Protein AF-A0A939TZP8-F1 (afdb_monomer_lite)

Structure (mmCIF, N/CA/C/O backbone):
data_AF-A0A939TZP8-F1
#
_entry.id   AF-A0A939TZP8-F1
#
loop_
_atom_site.group_PDB
_atom_site.id
_atom_site.type_symbol
_atom_site.label_atom_id
_atom_site.label_alt_id
_atom_site.label_comp_id
_atom_site.label_asym_id
_atom_site.label_entity_id
_atom_site.label_seq_id
_atom_site.pdbx_PDB_ins_code
_atom_site.Cartn_x
_atom_site.Cartn_y
_atom_site.Cartn_z
_atom_site.occupancy
_atom_site.B_iso_or_equiv
_atom_site.auth_seq_id
_atom_site.auth_comp_id
_atom_site.auth_asym_id
_atom_site.auth_atom_id
_atom_site.pdbx_PDB_model_num
ATOM 1 N N . MET A 1 1 ? 3.079 11.537 27.954 1.00 56.56 1 MET A N 1
ATOM 2 C CA . MET A 1 1 ? 4.420 12.136 27.813 1.00 56.56 1 MET A CA 1
ATOM 3 C C . MET A 1 1 ? 4.222 13.632 27.630 1.00 56.56 1 MET A C 1
ATOM 5 O O . MET A 1 1 ? 3.319 13.997 26.883 1.00 56.56 1 MET A O 1
ATOM 9 N N . ALA A 1 2 ? 4.930 14.470 28.386 1.00 71.62 2 ALA A N 1
ATOM 10 C CA . ALA A 1 2 ? 4.867 15.920 28.219 1.00 71.62 2 ALA A CA 1
ATOM 11 C C . ALA A 1 2 ? 5.998 16.388 27.300 1.00 71.62 2 ALA A C 1
ATOM 13 O O . ALA A 1 2 ? 7.092 15.832 27.340 1.00 71.62 2 ALA A O 1
ATOM 14 N N . ILE A 1 3 ? 5.716 17.401 26.492 1.00 77.62 3 ILE A N 1
ATOM 15 C CA . ILE A 1 3 ? 6.649 18.063 25.586 1.00 77.62 3 ILE A CA 1
ATOM 16 C C . ILE A 1 3 ? 6.710 19.520 26.031 1.00 77.62 3 ILE A C 1
ATOM 18 O O . ILE A 1 3 ? 5.673 20.152 26.221 1.00 77.62 3 ILE A O 1
ATOM 22 N N . LYS A 1 4 ? 7.914 20.048 26.237 1.00 79.38 4 LYS A N 1
ATOM 23 C CA . LYS A 1 4 ? 8.126 21.465 26.534 1.00 79.38 4 LYS A CA 1
ATOM 24 C C . LYS A 1 4 ? 8.646 22.148 25.276 1.00 79.38 4 LYS A C 1
ATOM 26 O O . LYS A 1 4 ? 9.629 21.687 24.706 1.00 79.38 4 LYS A O 1
ATOM 31 N N . ASP A 1 5 ? 8.006 23.234 24.871 1.00 80.19 5 ASP A N 1
ATOM 32 C CA . ASP A 1 5 ? 8.434 24.076 23.757 1.00 80.19 5 ASP A CA 1
ATOM 33 C C . ASP A 1 5 ? 8.478 25.562 24.171 1.00 80.19 5 ASP A C 1
ATOM 35 O O . ASP A 1 5 ? 8.374 25.897 25.356 1.00 80.19 5 ASP A O 1
ATOM 39 N N . LYS A 1 6 ? 8.680 26.462 23.198 1.00 73.56 6 LYS A N 1
ATOM 40 C CA . LYS A 1 6 ? 8.758 27.918 23.423 1.00 73.56 6 LYS A CA 1
ATOM 41 C C . LYS A 1 6 ? 7.448 28.525 23.947 1.00 73.56 6 LYS A C 1
ATOM 43 O O . LYS A 1 6 ? 7.489 29.595 24.545 1.00 73.56 6 LYS A O 1
ATOM 48 N N . ASN A 1 7 ? 6.318 27.855 23.731 1.00 67.69 7 ASN A N 1
ATOM 49 C CA . ASN A 1 7 ? 4.982 28.316 24.101 1.00 67.69 7 ASN A CA 1
ATOM 50 C C . ASN A 1 7 ? 4.488 27.696 25.419 1.00 67.69 7 ASN A C 1
ATOM 52 O O . ASN A 1 7 ? 3.458 28.120 25.944 1.00 67.69 7 ASN A O 1
ATOM 56 N N . GLY A 1 8 ? 5.218 26.727 25.978 1.00 78.19 8 GLY A N 1
ATOM 57 C CA . GLY A 1 8 ? 4.983 26.200 27.317 1.00 78.19 8 GLY A CA 1
ATOM 58 C C . GLY A 1 8 ? 5.151 24.688 27.409 1.00 78.19 8 GLY A C 1
ATOM 59 O O . GLY A 1 8 ? 5.911 24.060 26.675 1.00 78.19 8 GLY A O 1
ATOM 60 N N . ILE A 1 9 ? 4.460 24.089 28.377 1.00 80.81 9 ILE A N 1
ATOM 61 C CA . ILE A 1 9 ? 4.410 22.633 28.549 1.00 80.81 9 ILE A CA 1
ATOM 62 C C . ILE A 1 9 ? 3.104 22.132 27.941 1.00 80.81 9 ILE A C 1
ATOM 64 O O . ILE A 1 9 ? 2.028 22.619 28.287 1.00 80.81 9 ILE A O 1
ATOM 68 N N . HIS A 1 10 ? 3.216 21.126 27.084 1.00 77.69 10 HIS A N 1
ATOM 69 C CA . HIS A 1 10 ? 2.123 20.432 26.426 1.00 77.69 10 HIS A CA 1
ATOM 70 C C . HIS A 1 10 ? 2.100 18.967 26.859 1.00 77.69 10 HIS A C 1
ATOM 72 O O . HIS A 1 10 ? 3.137 18.320 26.980 1.00 77.69 10 HIS A O 1
ATOM 78 N N . GLY A 1 11 ? 0.914 18.409 27.074 1.00 79.38 11 GLY A N 1
ATOM 79 C CA . GLY A 1 11 ? 0.752 16.999 27.422 1.00 79.38 11 GLY A CA 1
ATOM 80 C C . GLY A 1 11 ? 0.658 16.758 28.928 1.00 79.38 11 GLY A C 1
ATOM 81 O O . GLY A 1 11 ? 0.136 17.583 29.674 1.00 79.38 11 GLY A O 1
ATOM 82 N N . ARG A 1 12 ? 1.078 15.574 29.378 1.00 81.81 12 ARG A N 1
ATOM 83 C CA . ARG A 1 12 ? 0.741 15.059 30.717 1.00 81.81 12 ARG A CA 1
ATOM 84 C C . ARG A 1 12 ? 1.940 15.049 31.662 1.00 81.81 12 ARG A C 1
ATOM 86 O O . ARG A 1 12 ? 2.932 14.391 31.351 1.00 81.81 12 ARG A O 1
ATOM 93 N N . ILE A 1 13 ? 1.781 15.661 32.839 1.00 82.31 13 ILE A N 1
ATOM 94 C CA . ILE A 1 13 ? 2.688 15.527 33.992 1.00 82.31 13 ILE A CA 1
ATOM 95 C C . ILE A 1 13 ? 1.856 15.093 35.203 1.00 82.31 13 ILE A C 1
ATOM 97 O O . ILE A 1 13 ? 0.977 15.827 35.654 1.00 82.31 13 ILE A O 1
ATOM 101 N N . GLY A 1 14 ? 2.120 13.888 35.715 1.00 83.12 14 GLY A N 1
ATOM 102 C CA . GLY A 1 14 ? 1.362 13.302 36.823 1.00 83.12 14 GLY A CA 1
ATOM 103 C C . GLY A 1 14 ? -0.136 13.193 36.513 1.00 83.12 14 GLY A C 1
ATOM 104 O O . GLY A 1 14 ? -0.536 12.594 35.506 1.00 83.12 14 GLY A O 1
ATOM 105 N N . GLU A 1 15 ? -0.947 13.797 37.379 1.00 82.69 15 GLU A N 1
ATOM 106 C CA . GLU A 1 15 ? -2.408 13.890 37.261 1.00 82.69 15 GLU A CA 1
ATOM 107 C C . GLU A 1 15 ? -2.878 15.144 36.518 1.00 82.69 15 GLU A C 1
ATOM 109 O O . GLU A 1 15 ? -4.061 15.458 36.540 1.00 82.69 15 GLU A O 1
ATOM 114 N N . PHE A 1 16 ? -1.985 15.891 35.870 1.00 84.88 16 PHE A N 1
ATOM 115 C CA . PHE A 1 16 ? -2.341 17.140 35.205 1.00 84.88 16 PHE A CA 1
ATOM 116 C C . PHE A 1 16 ? -2.077 17.081 33.704 1.00 84.88 16 PHE A C 1
ATOM 118 O O . PHE A 1 16 ? -1.066 16.549 33.233 1.00 84.88 16 PHE A O 1
ATOM 125 N N . VAL A 1 17 ? -3.004 17.669 32.954 1.00 84.62 17 VAL A N 1
ATOM 126 C CA . VAL A 1 17 ? -2.893 17.913 31.519 1.00 84.62 17 VAL A CA 1
ATOM 127 C C . VAL A 1 17 ? -2.613 19.395 31.315 1.00 84.62 17 VAL A C 1
ATOM 129 O O . VAL A 1 17 ? -3.351 20.255 31.802 1.00 84.62 17 VAL A O 1
ATOM 132 N N . TYR A 1 18 ? -1.533 19.676 30.598 1.00 86.81 18 TYR A N 1
ATOM 133 C CA . TYR A 1 18 ? -1.107 21.014 30.230 1.00 86.81 18 TYR A CA 1
ATOM 134 C C . TYR A 1 18 ? -1.402 21.230 28.746 1.00 86.81 18 TYR A C 1
ATOM 136 O O . TYR A 1 18 ? -1.007 20.425 27.897 1.00 86.81 18 TYR A O 1
ATOM 144 N N . GLN A 1 19 ? -2.124 22.302 28.435 1.00 84.12 19 GLN A N 1
ATOM 145 C CA . GLN A 1 19 ? -2.490 22.664 27.070 1.00 84.12 19 GLN A CA 1
ATOM 146 C C . GLN A 1 19 ? -2.411 24.178 26.904 1.00 84.12 19 GLN A C 1
ATOM 148 O O . GLN A 1 19 ? -2.944 24.922 27.727 1.00 84.12 19 GLN A O 1
ATOM 153 N N . VAL A 1 20 ? -1.796 24.634 25.815 1.00 82.19 20 VAL A N 1
ATOM 154 C CA . VAL A 1 20 ? -1.828 26.044 25.416 1.00 82.19 20 VAL A CA 1
ATOM 155 C C . VAL A 1 20 ? -3.031 26.265 24.502 1.00 82.19 20 VAL A C 1
ATOM 157 O O . VAL A 1 20 ? -3.169 25.596 23.478 1.00 82.19 20 VAL A O 1
ATOM 160 N N . GLN A 1 21 ? -3.917 27.186 24.876 1.00 76.25 21 GLN A N 1
ATOM 161 C CA . GLN A 1 21 ? -5.036 27.641 24.047 1.00 76.25 21 GLN A CA 1
ATOM 162 C C . GLN A 1 21 ? -4.980 29.165 23.950 1.00 76.25 21 GLN A C 1
ATOM 164 O O . GLN A 1 21 ? -4.867 29.842 24.967 1.00 76.25 21 GLN A O 1
ATOM 169 N N . LYS A 1 22 ? -5.042 29.712 22.727 1.00 79.69 22 LYS A N 1
ATOM 170 C CA . LYS A 1 22 ? -4.976 31.166 22.466 1.00 79.69 22 LYS A CA 1
ATOM 171 C C . LYS A 1 22 ? -3.772 31.862 23.137 1.00 79.69 22 LYS A C 1
ATOM 173 O O . LYS A 1 22 ? -3.903 32.955 23.672 1.00 79.69 22 LYS A O 1
ATOM 178 N N . GLY A 1 23 ? -2.610 31.202 23.152 1.00 78.56 23 GLY A N 1
ATOM 179 C CA . GLY A 1 23 ? -1.382 31.727 23.767 1.00 78.56 23 GLY A CA 1
ATOM 180 C C . GLY A 1 23 ? -1.338 31.668 25.300 1.00 78.56 23 GLY A C 1
ATOM 181 O O . GLY A 1 23 ? -0.321 32.024 25.882 1.00 78.56 23 GLY A O 1
ATOM 182 N N . GLN A 1 24 ? -2.393 31.189 25.965 1.00 80.12 24 GLN A N 1
ATOM 183 C CA . GLN A 1 24 ? -2.413 31.001 27.414 1.00 80.12 24 GLN A CA 1
ATOM 184 C C . GLN A 1 24 ? -2.238 29.528 27.772 1.00 80.12 24 GLN A C 1
ATOM 186 O O . GLN A 1 24 ? -2.924 28.648 27.242 1.00 80.12 24 GLN A O 1
ATOM 191 N N . GLN A 1 25 ? -1.322 29.252 28.699 1.00 84.50 25 GLN A N 1
ATOM 192 C CA . GLN A 1 25 ? -1.131 27.913 29.231 1.00 84.50 25 GLN A CA 1
ATOM 193 C C . GLN A 1 25 ? -2.217 27.605 30.263 1.00 84.50 25 GLN A C 1
ATOM 195 O O . GLN A 1 25 ? -2.341 28.272 31.287 1.00 84.50 25 GLN A O 1
ATOM 200 N N . THR A 1 26 ? -2.984 26.551 30.009 1.00 85.19 26 THR A N 1
ATOM 201 C CA . THR A 1 26 ? -3.980 26.027 30.941 1.00 85.19 26 THR A CA 1
ATOM 202 C C . THR A 1 26 ? -3.480 24.723 31.548 1.00 85.19 26 THR A C 1
ATOM 204 O O . THR A 1 26 ? -2.986 23.836 30.848 1.00 85.19 26 THR A O 1
ATOM 207 N N . LYS A 1 27 ? -3.602 24.611 32.872 1.00 88.38 27 LYS A N 1
ATOM 208 C CA . LYS A 1 27 ? -3.352 23.386 33.635 1.00 88.38 27 LYS A CA 1
ATOM 209 C C . LYS A 1 27 ? -4.698 22.862 34.111 1.00 88.38 27 LYS A C 1
ATOM 211 O O . LYS A 1 27 ? -5.410 23.563 34.826 1.00 88.38 27 LYS A O 1
ATOM 216 N N . ARG A 1 28 ? -5.052 21.639 33.729 1.00 82.56 28 ARG A N 1
ATOM 217 C CA . ARG A 1 28 ? -6.286 20.984 34.179 1.00 82.56 28 ARG A CA 1
ATOM 218 C C . ARG A 1 28 ? -5.945 19.681 34.876 1.00 82.56 28 ARG A C 1
ATOM 220 O O . ARG A 1 28 ? -5.067 18.951 34.420 1.00 82.56 28 ARG A O 1
ATOM 227 N N . ALA A 1 29 ? -6.629 19.400 35.983 1.00 81.38 29 ALA A N 1
ATOM 228 C CA . ALA A 1 29 ? -6.608 18.062 36.556 1.00 81.38 29 ALA A CA 1
ATOM 229 C C . ALA A 1 29 ? -7.120 17.081 35.497 1.00 81.38 29 ALA A C 1
ATOM 231 O O . ALA A 1 29 ? -8.060 17.382 34.757 1.00 81.38 29 ALA A O 1
ATOM 232 N N . MET A 1 30 ? -6.467 15.932 35.399 1.00 70.31 30 MET A N 1
ATOM 233 C CA . MET A 1 30 ? -6.878 14.857 34.523 1.00 70.31 30 MET A CA 1
ATOM 234 C C . MET A 1 30 ? -8.302 14.474 34.928 1.00 70.31 30 MET A C 1
ATOM 236 O O . MET A 1 30 ? -8.534 14.156 36.098 1.00 70.31 30 MET A O 1
ATOM 240 N N . PRO A 1 31 ? -9.270 14.534 34.002 1.00 67.69 31 PRO A N 1
ATOM 241 C CA . PRO A 1 31 ? -10.619 14.098 34.307 1.00 67.69 31 PRO A CA 1
ATOM 242 C C . PRO A 1 31 ? -10.553 12.660 34.829 1.00 67.69 31 PRO A C 1
ATOM 244 O O . PRO A 1 31 ? -10.059 11.777 34.128 1.00 67.69 31 PRO A O 1
ATOM 247 N N . LYS A 1 32 ? -11.034 12.418 36.059 1.00 63.09 32 LYS A N 1
ATOM 248 C CA . LYS A 1 32 ? -11.094 11.062 36.649 1.00 63.09 32 LYS A CA 1
ATOM 249 C C . LYS A 1 32 ? -11.905 10.103 35.773 1.00 63.09 32 LYS A C 1
ATOM 251 O O . LYS A 1 32 ? -11.701 8.895 35.814 1.00 63.09 32 LYS A O 1
ATOM 256 N N . ARG A 1 33 ? -12.831 10.662 34.992 1.00 57.19 33 ARG A N 1
ATOM 257 C CA . ARG A 1 33 ? -13.616 10.004 33.955 1.00 57.19 33 ARG A CA 1
ATOM 258 C C . ARG A 1 33 ? -13.725 10.980 32.791 1.00 57.19 33 ARG A C 1
ATOM 260 O O . ARG A 1 33 ? -14.124 12.127 32.989 1.00 57.19 33 ARG A O 1
ATOM 267 N N . TYR A 1 34 ? -13.366 10.545 31.590 1.00 59.31 34 TYR A N 1
ATOM 268 C CA . TYR A 1 34 ? -13.930 11.179 30.407 1.00 59.31 34 TYR A CA 1
ATOM 269 C C . TYR A 1 34 ? -15.388 10.728 30.375 1.00 59.31 34 TYR A C 1
ATOM 271 O O . TYR A 1 34 ? -15.640 9.529 30.273 1.00 59.31 34 TYR A O 1
ATOM 279 N N . ASN A 1 35 ? -16.332 11.660 30.529 1.00 56.00 35 ASN A N 1
ATOM 280 C CA . ASN A 1 35 ? -17.729 11.394 30.191 1.00 56.00 35 ASN A CA 1
ATOM 281 C C . ASN A 1 35 ? -17.788 11.252 28.678 1.00 56.00 35 ASN A C 1
ATOM 283 O O . ASN A 1 35 ? -18.033 12.203 27.938 1.00 56.00 35 ASN A O 1
ATOM 287 N N . ASP A 1 36 ? -17.440 10.058 28.236 1.00 58.03 36 ASP A N 1
ATOM 288 C CA . ASP A 1 36 ? -17.616 9.644 26.876 1.00 58.03 36 ASP A CA 1
ATOM 289 C C . ASP A 1 36 ? -19.115 9.526 26.645 1.00 58.03 36 ASP A C 1
ATOM 291 O O . ASP A 1 36 ? -19.785 8.721 27.291 1.00 58.03 36 ASP A O 1
ATOM 295 N N . LYS A 1 37 ? -19.660 10.393 25.790 1.00 69.12 37 LYS A N 1
ATOM 296 C CA . LYS A 1 37 ? -21.099 10.417 25.521 1.00 69.12 37 LYS A CA 1
ATOM 297 C C . LYS A 1 37 ? -21.571 9.123 24.860 1.00 69.12 37 LYS A C 1
ATOM 299 O O . LYS A 1 37 ? -22.778 8.919 24.804 1.00 69.12 37 LYS A O 1
ATOM 304 N N . MET A 1 38 ? -20.637 8.279 24.394 1.00 76.50 38 MET A N 1
ATOM 305 C CA . MET A 1 38 ? -20.917 7.039 23.671 1.00 76.50 38 MET A CA 1
ATOM 306 C C . MET A 1 38 ? -21.890 7.305 22.521 1.00 76.50 38 MET A C 1
ATOM 308 O O . MET A 1 38 ? -22.748 6.478 22.237 1.00 76.50 38 MET A O 1
ATOM 312 N N . SER A 1 39 ? -21.788 8.484 21.889 1.00 84.19 39 SER A N 1
ATOM 313 C CA . SER A 1 39 ? -22.641 8.787 20.747 1.00 84.19 39 SER A CA 1
ATOM 314 C C . SER A 1 39 ? -22.311 7.833 19.607 1.00 84.19 39 SER A C 1
ATOM 316 O O . SER A 1 39 ? -21.172 7.371 19.485 1.00 84.19 39 SER A O 1
ATOM 318 N N . ASP A 1 40 ? -23.283 7.577 18.740 1.00 86.00 40 ASP A N 1
ATOM 319 C CA . ASP A 1 40 ? -23.098 6.687 17.591 1.00 86.00 40 ASP A CA 1
ATOM 320 C C . ASP A 1 40 ? -21.913 7.121 16.716 1.00 86.00 40 ASP A C 1
ATOM 322 O O . ASP A 1 40 ? -21.139 6.296 16.235 1.00 86.00 40 ASP A O 1
ATOM 326 N N . GLU A 1 41 ? -21.690 8.431 16.592 1.00 85.38 41 GLU A N 1
ATOM 327 C CA . GLU A 1 41 ? -20.528 9.005 15.909 1.00 85.38 41 GLU A CA 1
ATOM 328 C C . GLU A 1 41 ? -19.201 8.615 16.581 1.00 85.38 41 GLU A C 1
ATOM 330 O O . 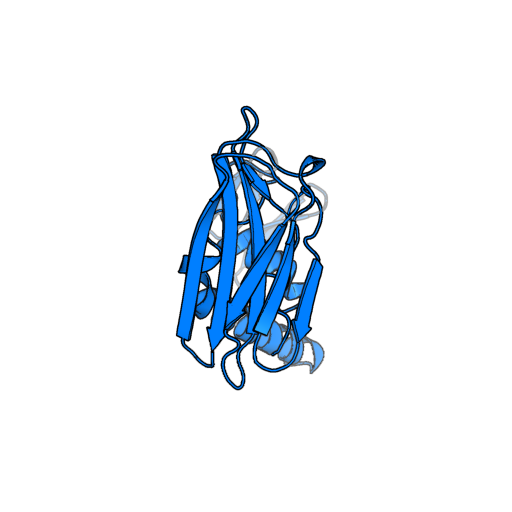GLU A 1 41 ? -18.238 8.249 15.904 1.00 85.38 41 GLU A O 1
ATOM 335 N N . GLN A 1 42 ? -19.131 8.669 17.915 1.00 81.06 42 GLN A N 1
ATOM 336 C CA . GLN A 1 42 ? -17.936 8.290 18.671 1.00 81.06 42 GLN A CA 1
ATOM 337 C C . GLN A 1 42 ? -17.682 6.780 18.613 1.00 81.06 42 GLN A C 1
ATOM 339 O O . GLN A 1 42 ? -16.529 6.358 18.495 1.00 81.06 42 GLN A O 1
ATOM 344 N N . LEU A 1 43 ? -18.742 5.972 18.682 1.00 86.69 43 LEU A N 1
ATOM 345 C CA . LEU A 1 43 ? -18.665 4.518 18.538 1.00 86.69 43 LEU A CA 1
ATOM 346 C C . LEU A 1 43 ? -18.188 4.135 17.133 1.00 86.69 43 LEU A C 1
ATOM 348 O O . LEU A 1 43 ? -17.209 3.403 16.998 1.00 86.69 43 LEU A O 1
ATOM 352 N N . SER A 1 44 ? -18.768 4.742 16.098 1.00 87.12 44 SER A N 1
ATOM 353 C CA . SER A 1 44 ? -18.364 4.550 14.703 1.00 87.12 44 SER A CA 1
ATOM 354 C C . SER A 1 44 ? -16.891 4.904 14.465 1.00 87.12 44 SER A C 1
ATOM 356 O O . SER A 1 44 ? -16.141 4.126 13.873 1.00 87.12 44 SER A O 1
ATOM 358 N N . GLN A 1 45 ? -16.417 6.035 15.000 1.00 85.88 45 GLN A N 1
ATOM 359 C CA . GLN A 1 45 ? -15.002 6.419 14.908 1.00 85.88 45 GLN A CA 1
ATOM 360 C C . GLN A 1 45 ? -14.072 5.426 15.617 1.00 85.88 45 GLN A C 1
ATOM 362 O O . GLN A 1 45 ? -12.970 5.151 15.135 1.00 85.88 45 GLN A O 1
ATOM 367 N N . ARG A 1 46 ? -14.498 4.861 16.753 1.00 86.56 46 ARG A N 1
ATOM 368 C CA . ARG A 1 46 ? -13.730 3.829 17.461 1.00 86.56 46 ARG A CA 1
ATOM 369 C C . ARG A 1 46 ? -13.636 2.546 16.669 1.00 86.56 46 ARG A C 1
ATOM 371 O O . ARG A 1 46 ? -12.545 1.992 16.573 1.00 86.56 46 ARG A O 1
ATOM 378 N N . ASP A 1 47 ? -14.746 2.086 16.116 1.00 89.75 47 ASP A N 1
ATOM 379 C CA . ASP A 1 47 ? -14.760 0.845 15.353 1.00 89.75 47 ASP A CA 1
ATOM 380 C C . ASP A 1 47 ? -13.973 1.002 14.053 1.00 89.75 47 ASP A C 1
ATOM 382 O O . ASP A 1 47 ? -13.171 0.131 13.718 1.00 89.75 47 ASP A O 1
ATOM 386 N N . LYS A 1 48 ? -14.042 2.178 13.413 1.00 91.44 48 LYS A N 1
ATOM 387 C CA . LYS A 1 48 ? -13.142 2.536 12.312 1.00 91.44 48 LYS A CA 1
ATOM 388 C C . LYS A 1 48 ? -11.675 2.475 12.740 1.00 91.44 48 LYS A C 1
ATOM 390 O O . LYS A 1 48 ? -10.872 1.832 12.074 1.00 91.44 48 LYS A O 1
ATOM 395 N N . MET A 1 49 ? -11.310 3.102 13.859 1.00 92.19 49 MET A N 1
ATOM 396 C CA . MET A 1 49 ? -9.933 3.081 14.365 1.00 92.19 49 MET A CA 1
ATOM 397 C C . MET A 1 49 ? -9.446 1.653 14.649 1.00 92.19 49 MET A C 1
ATOM 399 O O . MET A 1 49 ? -8.323 1.317 14.277 1.00 92.19 49 MET A O 1
ATOM 403 N N . LYS A 1 50 ? -10.278 0.809 15.274 1.00 93.38 50 LYS A N 1
ATOM 404 C CA . LYS A 1 50 ? -9.962 -0.607 15.521 1.00 93.38 50 LYS A CA 1
ATOM 405 C C . LYS A 1 50 ? -9.723 -1.353 14.211 1.00 93.38 50 LYS A C 1
ATOM 407 O O . LYS A 1 50 ? -8.674 -1.973 14.070 1.00 93.38 50 LYS A O 1
ATOM 412 N N . ALA A 1 51 ? -10.624 -1.213 13.239 1.00 94.12 51 ALA A N 1
ATOM 413 C CA . ALA A 1 51 ? -10.499 -1.861 11.936 1.00 94.12 51 ALA A CA 1
ATOM 414 C C . ALA A 1 51 ? -9.206 -1.451 11.210 1.00 94.12 51 ALA A C 1
ATOM 416 O O . ALA A 1 51 ? -8.503 -2.293 10.653 1.00 94.12 51 ALA A O 1
ATOM 417 N N . VAL A 1 52 ? -8.838 -0.166 11.260 1.00 95.69 52 VAL A N 1
ATOM 418 C CA . VAL A 1 52 ? -7.578 0.320 10.673 1.00 95.69 52 VAL A CA 1
ATOM 419 C C . VAL A 1 52 ? -6.359 -0.260 11.399 1.00 95.69 52 VAL A C 1
ATOM 421 O O . VAL A 1 52 ? -5.392 -0.656 10.750 1.00 95.69 52 VAL A O 1
ATOM 424 N N . GLN A 1 53 ? -6.388 -0.336 12.734 1.00 94.56 53 GLN A N 1
ATOM 425 C CA . GLN A 1 53 ? -5.298 -0.935 13.513 1.00 94.56 53 GLN A CA 1
ATOM 426 C C . GLN A 1 53 ? -5.127 -2.424 13.208 1.00 94.56 53 GLN A C 1
ATOM 428 O O . GLN A 1 53 ? -3.996 -2.894 13.088 1.00 94.56 53 GLN A O 1
ATOM 433 N N . GLU A 1 54 ? -6.226 -3.164 13.084 1.00 94.88 54 GLU A N 1
ATOM 434 C CA . GLU A 1 54 ? -6.211 -4.578 12.711 1.00 94.88 54 GLU A CA 1
ATOM 435 C C . GLU A 1 54 ? -5.652 -4.767 11.305 1.00 94.88 54 GLU A C 1
ATOM 437 O O . GLU A 1 54 ? -4.732 -5.563 11.121 1.00 94.88 54 GLU A O 1
ATOM 442 N N . LEU A 1 55 ? -6.110 -3.968 10.338 1.00 95.62 55 LEU A N 1
ATOM 443 C CA . LEU A 1 55 ? -5.573 -3.993 8.982 1.00 95.62 55 LEU A CA 1
ATOM 444 C C . LEU A 1 55 ? -4.066 -3.696 8.966 1.00 95.62 55 LEU A C 1
ATOM 446 O O . LEU A 1 55 ? -3.306 -4.407 8.311 1.00 95.62 55 LEU A O 1
ATOM 450 N N . TYR A 1 56 ? -3.609 -2.695 9.726 1.00 95.88 56 TYR A N 1
ATOM 451 C CA . TYR A 1 56 ? -2.183 -2.389 9.827 1.00 95.88 56 TYR A CA 1
ATOM 452 C C . TYR A 1 56 ? -1.388 -3.550 10.422 1.00 95.88 56 TYR A C 1
ATOM 454 O O . TYR A 1 56 ? -0.302 -3.845 9.937 1.00 95.88 56 TYR A O 1
ATOM 462 N N . ARG A 1 57 ? -1.901 -4.238 11.453 1.00 94.62 57 ARG A N 1
ATOM 463 C CA . ARG A 1 57 ? -1.212 -5.406 12.030 1.00 94.62 57 ARG A CA 1
ATOM 464 C C . ARG A 1 57 ? -0.981 -6.494 10.987 1.00 94.62 57 ARG A C 1
ATOM 466 O O . ARG A 1 57 ? 0.118 -7.041 10.962 1.00 94.62 57 ARG A O 1
ATOM 473 N N . LYS A 1 58 ? -1.975 -6.749 10.129 1.00 94.94 58 LYS A N 1
ATOM 474 C CA . LYS A 1 58 ? -1.866 -7.712 9.024 1.00 94.94 58 LYS A CA 1
ATOM 475 C C . LYS A 1 58 ? -0.858 -7.232 7.986 1.00 94.94 58 LYS A C 1
ATOM 477 O O . LYS A 1 58 ? 0.074 -7.949 7.662 1.00 94.94 58 LYS A O 1
ATOM 482 N N . LEU A 1 59 ? -0.989 -5.992 7.517 1.00 96.38 59 LEU A N 1
ATOM 483 C CA . LEU A 1 59 ? -0.218 -5.467 6.385 1.00 96.38 59 LEU A CA 1
ATOM 484 C C . LEU A 1 59 ? 1.171 -4.919 6.732 1.00 96.38 59 LEU A C 1
ATOM 486 O O . LEU A 1 59 ? 1.954 -4.653 5.822 1.00 96.38 59 LEU A O 1
ATOM 490 N N . LYS A 1 60 ? 1.501 -4.753 8.018 1.00 94.81 60 LYS A N 1
ATOM 491 C CA . LYS A 1 60 ? 2.756 -4.159 8.507 1.00 94.81 60 LYS A CA 1
ATOM 492 C C . LYS A 1 60 ? 4.015 -4.597 7.741 1.00 94.81 60 LYS A C 1
ATOM 494 O O . LYS A 1 60 ? 4.808 -3.709 7.424 1.00 94.81 60 LYS A O 1
ATOM 499 N N . PRO A 1 61 ? 4.258 -5.895 7.463 1.00 94.56 61 PRO A N 1
ATOM 500 C CA . PRO A 1 61 ? 5.464 -6.287 6.736 1.00 94.56 61 PRO A CA 1
ATOM 501 C C . PRO A 1 61 ? 5.447 -5.827 5.268 1.00 94.56 61 PRO A C 1
ATOM 503 O O . PRO A 1 61 ? 6.485 -5.402 4.770 1.00 94.56 61 PRO A O 1
ATOM 506 N N . ALA A 1 62 ? 4.282 -5.823 4.615 1.00 96.00 62 ALA A N 1
ATOM 507 C CA . ALA A 1 62 ? 4.130 -5.467 3.205 1.00 96.00 62 ALA A CA 1
ATOM 508 C C . ALA A 1 62 ? 4.155 -3.949 2.951 1.00 96.00 62 ALA A C 1
ATOM 510 O O . ALA A 1 62 ? 4.659 -3.500 1.924 1.00 96.00 62 ALA A O 1
ATOM 511 N N . VAL A 1 63 ? 3.652 -3.139 3.890 1.00 95.94 63 VAL A N 1
ATOM 512 C CA . VAL A 1 63 ? 3.547 -1.670 3.724 1.00 95.94 63 VAL A CA 1
ATOM 513 C C . VAL A 1 63 ? 4.758 -0.902 4.257 1.00 95.94 63 VAL A C 1
ATOM 515 O O . VAL A 1 63 ? 4.791 0.330 4.224 1.00 95.94 63 VAL A O 1
ATOM 518 N N . LYS A 1 64 ? 5.769 -1.613 4.767 1.00 93.81 64 LYS A N 1
ATOM 519 C CA . LYS A 1 64 ? 7.001 -0.997 5.257 1.00 93.81 64 LYS A CA 1
ATOM 520 C C . LYS A 1 64 ? 7.728 -0.291 4.112 1.00 93.81 64 LYS A C 1
ATOM 522 O O . LYS A 1 64 ? 8.091 -0.919 3.114 1.00 93.81 64 LYS A O 1
ATOM 527 N N . GLY A 1 65 ? 7.991 1.001 4.291 1.00 92.31 65 GLY A N 1
ATOM 528 C CA . GLY A 1 65 ? 8.618 1.861 3.296 1.00 92.31 65 GLY A CA 1
ATOM 529 C C . GLY A 1 65 ? 7.723 2.191 2.100 1.00 92.31 65 GLY A C 1
ATOM 530 O O . GLY A 1 65 ? 8.255 2.609 1.075 1.00 92.31 65 GLY A O 1
ATOM 531 N N . CYS A 1 66 ? 6.405 1.995 2.212 1.00 96.00 66 CYS A N 1
ATOM 532 C CA . CYS A 1 66 ? 5.422 2.332 1.178 1.00 96.00 66 CYS A CA 1
ATOM 533 C C . CYS A 1 66 ? 4.770 3.712 1.391 1.00 96.00 66 CYS A C 1
ATOM 535 O O . CYS A 1 66 ? 3.751 4.022 0.774 1.00 96.00 66 CYS A O 1
ATOM 537 N N . PHE A 1 67 ? 5.334 4.552 2.259 1.00 94.62 67 PHE A N 1
ATOM 538 C CA . PHE A 1 67 ? 4.833 5.899 2.503 1.00 94.62 67 PHE A CA 1
ATOM 539 C C . PHE A 1 67 ? 5.938 6.925 2.311 1.00 94.62 67 PHE A C 1
ATOM 541 O O . PHE A 1 67 ? 7.022 6.804 2.879 1.00 94.62 67 PHE A O 1
ATOM 548 N N . GLU A 1 68 ? 5.640 7.968 1.544 1.00 92.69 68 GLU A N 1
ATOM 549 C CA . GLU A 1 68 ? 6.486 9.152 1.514 1.00 92.69 68 GLU A CA 1
ATOM 550 C C . GLU A 1 68 ? 6.322 9.919 2.829 1.00 92.69 68 GLU A C 1
ATOM 552 O O . GLU A 1 68 ? 5.214 10.264 3.257 1.00 92.69 68 GLU A O 1
ATOM 557 N N . HIS A 1 69 ? 7.436 10.175 3.509 1.00 82.94 69 HIS A N 1
ATOM 558 C CA . HIS A 1 69 ? 7.415 10.919 4.759 1.00 82.94 69 HIS A CA 1
ATOM 559 C C . HIS A 1 69 ? 7.432 12.416 4.475 1.00 82.94 69 HIS A C 1
ATOM 561 O O . HIS A 1 69 ? 8.425 12.977 4.021 1.00 82.94 69 HIS A O 1
ATOM 567 N N . SER A 1 70 ? 6.323 13.075 4.804 1.00 65.31 70 SER A N 1
ATOM 568 C CA . SER A 1 70 ? 6.207 14.537 4.738 1.00 65.31 70 SER A CA 1
ATOM 569 C C . SER A 1 70 ? 7.007 15.257 5.833 1.00 65.31 70 SER A C 1
ATOM 571 O O . SER A 1 70 ? 7.243 16.461 5.741 1.00 65.31 70 SER A O 1
ATOM 573 N N . ARG A 1 71 ? 7.388 14.538 6.899 1.00 74.38 71 ARG A N 1
ATOM 574 C CA . ARG A 1 71 ? 8.081 15.069 8.079 1.00 74.38 71 ARG A CA 1
ATOM 575 C C . ARG A 1 71 ? 9.166 14.108 8.538 1.00 74.38 71 ARG A C 1
ATOM 577 O O . ARG A 1 71 ? 8.965 12.894 8.546 1.00 74.38 71 ARG A O 1
ATOM 584 N N . GLU A 1 72 ? 10.282 14.668 8.983 1.00 74.56 72 GLU A N 1
ATOM 585 C CA . GLU A 1 72 ? 11.373 13.903 9.578 1.00 74.56 72 GLU A CA 1
ATOM 586 C C . GLU A 1 72 ? 10.883 13.131 10.817 1.00 74.56 72 GLU A C 1
ATOM 588 O O . GLU A 1 72 ? 10.169 13.671 11.664 1.00 74.56 72 GLU A O 1
ATOM 593 N N . GLY A 1 73 ? 11.214 11.839 10.894 1.00 78.38 73 GLY A N 1
ATOM 594 C CA . GLY A 1 73 ? 10.816 10.957 11.997 1.00 78.38 73 GLY A CA 1
ATOM 595 C C . GLY A 1 73 ? 9.370 10.438 11.960 1.00 78.38 73 GLY A C 1
ATOM 596 O O . GLY A 1 73 ? 8.979 9.697 12.864 1.00 78.38 73 GLY A O 1
ATOM 597 N N . GLN A 1 74 ? 8.569 10.779 10.941 1.00 83.88 74 GLN A N 1
ATOM 598 C CA . GLN A 1 74 ? 7.245 10.175 10.756 1.00 83.88 74 GLN A CA 1
ATOM 599 C C . GLN A 1 74 ? 7.383 8.675 10.467 1.00 83.88 74 GLN A C 1
ATOM 601 O O . GLN A 1 74 ? 8.170 8.273 9.617 1.00 83.88 74 GLN A O 1
ATOM 606 N N . ARG A 1 75 ? 6.609 7.835 11.163 1.00 89.06 75 ARG A N 1
ATOM 607 C CA . ARG A 1 75 ? 6.638 6.378 10.965 1.00 89.06 75 ARG A CA 1
ATOM 608 C C . ARG A 1 75 ? 5.586 5.960 9.945 1.00 89.06 75 ARG A C 1
ATOM 610 O O . ARG A 1 75 ? 4.504 6.544 9.910 1.00 89.06 75 ARG A O 1
ATOM 617 N N . ASP A 1 76 ? 5.842 4.867 9.228 1.00 90.31 76 ASP A N 1
ATOM 618 C CA . ASP A 1 76 ? 4.870 4.243 8.312 1.00 90.31 76 ASP A CA 1
ATOM 619 C C . ASP A 1 76 ? 3.514 3.988 8.978 1.00 90.31 76 ASP A C 1
ATOM 621 O O . ASP A 1 76 ? 2.476 4.236 8.379 1.00 90.31 76 ASP A O 1
ATOM 625 N N . CYS A 1 77 ? 3.518 3.566 10.248 1.00 92.62 77 CYS A N 1
ATOM 626 C CA . CYS A 1 77 ? 2.302 3.388 11.041 1.00 92.62 77 CYS A CA 1
ATOM 627 C C . CYS A 1 77 ? 1.455 4.663 11.075 1.00 92.62 77 CYS A C 1
ATOM 629 O O . CYS A 1 77 ? 0.250 4.608 10.867 1.00 92.62 77 CYS A O 1
ATOM 631 N N . ASP A 1 78 ? 2.069 5.816 11.339 1.00 91.19 78 ASP A N 1
ATOM 632 C CA . ASP A 1 78 ? 1.333 7.067 11.505 1.00 91.19 78 ASP A CA 1
ATOM 633 C C . ASP A 1 78 ? 0.733 7.514 10.155 1.00 91.19 78 ASP A C 1
ATOM 635 O O . ASP A 1 78 ? -0.419 7.953 10.101 1.00 91.19 78 ASP A O 1
ATOM 639 N N . SER A 1 79 ? 1.473 7.320 9.055 1.00 92.75 79 SER A N 1
ATOM 640 C CA . SER A 1 79 ? 0.986 7.551 7.686 1.00 92.75 79 SER A CA 1
ATOM 641 C C . SER A 1 79 ? -0.147 6.596 7.299 1.00 92.75 79 SER A C 1
ATOM 643 O O . SER A 1 79 ? -1.195 7.046 6.834 1.00 92.75 79 SER A O 1
ATOM 645 N N . PHE A 1 80 ? 0.024 5.295 7.549 1.00 95.19 80 PHE A N 1
ATOM 646 C CA . PHE A 1 80 ? -0.969 4.260 7.268 1.00 95.19 80 PHE A CA 1
ATOM 647 C C . PHE A 1 80 ? -2.284 4.547 7.994 1.00 95.19 80 PHE A C 1
ATOM 649 O O . PHE A 1 80 ? -3.349 4.554 7.374 1.00 95.19 80 PHE A O 1
ATOM 656 N N . MET A 1 81 ? -2.206 4.814 9.302 1.00 94.50 81 MET A N 1
ATOM 657 C CA . MET A 1 81 ? -3.372 5.106 10.134 1.00 94.50 81 MET A CA 1
ATOM 658 C C . MET A 1 81 ? -4.113 6.342 9.613 1.00 94.50 81 MET A C 1
ATOM 660 O O . MET A 1 81 ? -5.323 6.288 9.413 1.00 94.50 81 MET A O 1
ATOM 664 N N . SER A 1 82 ? -3.394 7.437 9.347 1.00 92.56 82 SER A N 1
ATOM 665 C CA . SER A 1 82 ? -3.989 8.692 8.873 1.00 92.56 82 SER A CA 1
ATOM 666 C C . SER A 1 82 ? -4.718 8.516 7.536 1.00 92.56 82 SER A C 1
ATOM 668 O O . SER A 1 82 ? -5.878 8.909 7.402 1.00 92.56 82 SER A O 1
ATOM 670 N N . LEU A 1 83 ? -4.087 7.844 6.566 1.00 93.44 83 LEU A N 1
ATOM 671 C CA . LEU A 1 83 ? -4.688 7.608 5.251 1.00 93.44 83 LEU A CA 1
ATOM 672 C C . LEU A 1 83 ? -5.911 6.690 5.327 1.00 93.44 83 LEU A C 1
ATOM 674 O O . LEU A 1 83 ? -6.926 6.981 4.700 1.00 93.44 83 LEU A O 1
ATOM 678 N N . ASN A 1 84 ? -5.865 5.627 6.130 1.00 95.62 84 ASN A N 1
ATOM 679 C CA . ASN A 1 84 ? -6.978 4.682 6.243 1.00 95.62 84 ASN A CA 1
ATOM 680 C C . ASN A 1 84 ? -8.155 5.210 7.077 1.00 95.62 84 ASN A C 1
ATOM 682 O O . ASN A 1 84 ? -9.300 4.817 6.846 1.00 95.62 84 ASN A O 1
ATOM 686 N N . LEU A 1 85 ? -7.914 6.162 7.983 1.00 92.50 85 LEU A N 1
ATOM 687 C CA . LEU A 1 85 ? -8.987 6.913 8.639 1.00 92.50 85 LEU A CA 1
ATOM 688 C C . LEU A 1 85 ? -9.740 7.830 7.670 1.00 92.50 85 LEU A C 1
ATOM 690 O O . LEU A 1 85 ? -10.904 8.135 7.924 1.00 92.50 85 LEU A O 1
ATOM 694 N N . LEU A 1 86 ? -9.129 8.242 6.558 1.00 91.06 86 LEU A N 1
ATOM 695 C CA . LEU A 1 86 ? -9.814 8.970 5.488 1.00 91.06 86 LEU A CA 1
ATOM 696 C C . LEU A 1 86 ? -10.444 7.997 4.490 1.00 91.06 86 LEU A C 1
ATOM 698 O O . LEU A 1 86 ? -11.647 8.052 4.235 1.00 91.06 86 LEU A O 1
ATOM 702 N N . LYS A 1 87 ? -9.638 7.069 3.969 1.00 91.62 87 LYS A N 1
ATOM 703 C CA . LYS A 1 87 ? -10.003 6.128 2.912 1.00 91.62 87 LYS A CA 1
ATOM 704 C C . LYS A 1 87 ? -9.423 4.746 3.215 1.00 91.62 87 LYS A C 1
ATOM 706 O O . LYS A 1 87 ? -8.236 4.499 3.010 1.00 91.62 87 LYS A O 1
ATOM 711 N N . MET A 1 88 ? -10.284 3.850 3.695 1.00 91.94 88 MET A N 1
ATOM 712 C CA . MET A 1 88 ? -9.916 2.487 4.095 1.00 91.94 88 MET A CA 1
ATOM 713 C C . MET A 1 88 ? -9.255 1.706 2.945 1.00 91.94 88 MET A C 1
ATOM 715 O O . MET A 1 88 ? -9.503 1.993 1.766 1.00 91.94 88 MET A O 1
ATOM 719 N N . ASN A 1 89 ? -8.452 0.702 3.295 1.00 94.69 89 ASN A N 1
ATOM 720 C CA . ASN A 1 89 ? -7.681 -0.161 2.3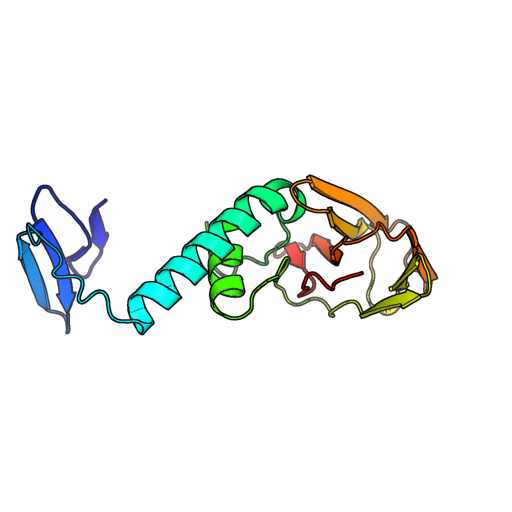96 1.00 94.69 89 ASN A CA 1
ATOM 721 C C . ASN A 1 89 ? -6.549 0.545 1.632 1.00 94.69 89 ASN A C 1
ATOM 723 O O . ASN A 1 89 ? -6.126 0.060 0.589 1.00 94.69 89 ASN A O 1
ATOM 727 N N . THR A 1 90 ? -6.054 1.684 2.113 1.00 96.25 90 THR A N 1
ATOM 728 C CA . THR A 1 90 ? -4.884 2.359 1.529 1.00 96.25 90 THR A CA 1
ATOM 729 C C . THR A 1 90 ? -3.600 1.682 2.007 1.00 96.25 90 THR A C 1
ATOM 731 O O . THR A 1 90 ? -3.369 1.583 3.211 1.00 96.25 90 THR A O 1
ATOM 734 N N . VAL A 1 91 ? -2.759 1.216 1.081 1.00 96.44 91 VAL A N 1
ATOM 735 C CA . VAL A 1 91 ? -1.531 0.456 1.402 1.00 96.44 91 VAL A CA 1
ATOM 736 C C . VAL A 1 91 ? -0.253 1.243 1.174 1.00 96.44 91 VAL A C 1
ATOM 738 O O . VAL A 1 91 ? 0.778 0.924 1.759 1.00 96.44 91 VAL A O 1
ATOM 741 N N . SER A 1 92 ? -0.326 2.289 0.359 1.00 96.75 92 SER A N 1
ATOM 742 C CA . SER A 1 92 ? 0.799 3.164 0.070 1.00 96.75 92 SER A CA 1
ATOM 743 C C . SER A 1 92 ? 0.313 4.570 -0.263 1.00 96.75 92 SER A C 1
ATOM 745 O O . SER A 1 92 ? -0.823 4.763 -0.706 1.00 96.75 92 SER A O 1
ATOM 747 N N . GLY A 1 93 ? 1.171 5.561 -0.040 1.00 95.81 93 GLY A N 1
ATOM 748 C CA . GLY A 1 93 ? 0.854 6.963 -0.295 1.00 95.81 93 GLY A CA 1
ATOM 749 C C . GLY A 1 93 ? 2.096 7.741 -0.696 1.00 95.81 93 GLY A C 1
ATOM 750 O O . GLY A 1 93 ? 3.074 7.773 0.053 1.00 95.81 93 GLY A O 1
ATOM 751 N N . GLY A 1 94 ? 2.039 8.369 -1.865 1.00 94.88 94 GLY A N 1
ATOM 752 C CA . GLY A 1 94 ? 3.148 9.132 -2.418 1.00 94.88 94 GLY A CA 1
ATOM 753 C C . GLY A 1 94 ? 2.838 9.772 -3.768 1.00 94.88 94 GLY A C 1
ATOM 754 O O . GLY A 1 94 ? 1.677 9.875 -4.177 1.00 94.88 94 GLY A O 1
ATOM 755 N N . SER A 1 95 ? 3.899 10.234 -4.418 1.00 94.81 95 SER A N 1
ATOM 756 C CA . SER A 1 95 ? 3.894 11.130 -5.570 1.00 94.81 95 SER A CA 1
ATOM 757 C C . SER A 1 95 ? 4.133 10.449 -6.919 1.00 94.81 95 SER A C 1
ATOM 759 O O . SER A 1 95 ? 3.974 11.103 -7.950 1.00 94.81 95 SER A O 1
ATOM 761 N N . LEU A 1 96 ? 4.509 9.164 -6.948 1.00 95.56 96 LEU A N 1
ATOM 762 C CA . LEU A 1 96 ? 4.626 8.430 -8.213 1.00 95.56 96 LEU A CA 1
ATOM 763 C C . LEU A 1 96 ? 3.235 8.153 -8.808 1.00 95.56 96 LEU A C 1
ATOM 765 O O . LEU A 1 96 ? 2.257 8.073 -8.051 1.00 95.56 96 LEU A O 1
ATOM 769 N N . PRO A 1 97 ? 3.139 7.972 -10.140 1.00 94.12 97 PRO A N 1
ATOM 770 C CA . PRO A 1 97 ? 1.890 7.603 -10.794 1.00 94.12 97 PRO A CA 1
ATOM 771 C C . PRO A 1 97 ? 1.226 6.389 -10.138 1.00 94.12 97 PRO A C 1
ATOM 773 O O . PRO A 1 97 ? 1.885 5.419 -9.758 1.00 94.12 97 PRO A O 1
ATOM 776 N N . THR A 1 98 ? -0.097 6.441 -9.989 1.00 94.06 98 THR A N 1
ATOM 777 C CA . THR A 1 98 ? -0.873 5.279 -9.552 1.00 94.06 98 THR A CA 1
ATOM 778 C C . THR A 1 98 ? -0.856 4.230 -10.660 1.00 94.06 98 THR A C 1
ATOM 780 O O . THR A 1 98 ? -1.232 4.506 -11.795 1.00 94.06 98 THR A O 1
ATOM 783 N N . LEU A 1 99 ? -0.433 3.021 -10.308 1.00 94.12 99 LEU A N 1
ATOM 784 C CA . LEU A 1 99 ? -0.483 1.853 -11.180 1.00 94.12 99 LEU A CA 1
ATOM 785 C C . LEU A 1 99 ? -1.923 1.369 -11.314 1.00 94.12 99 LEU A C 1
ATOM 787 O O . LEU A 1 99 ? -2.612 1.191 -10.306 1.00 94.12 99 LEU A O 1
ATOM 791 N N . ASN A 1 100 ? -2.333 1.115 -12.550 1.00 86.50 100 ASN A N 1
ATOM 792 C CA . ASN A 1 100 ? -3.596 0.466 -12.854 1.00 86.50 100 ASN A CA 1
ATOM 793 C C . ASN A 1 100 ? -3.360 -1.036 -12.988 1.00 86.50 100 ASN A C 1
ATOM 795 O O . ASN A 1 100 ? -2.412 -1.470 -13.640 1.00 86.50 100 ASN A O 1
ATOM 799 N N . TYR A 1 101 ? -4.246 -1.823 -12.395 1.00 88.56 101 TYR A N 1
ATOM 800 C CA . TYR A 1 101 ? -4.291 -3.257 -12.620 1.00 88.56 101 TYR A CA 1
ATOM 801 C C . TYR A 1 101 ? -5.738 -3.710 -12.752 1.00 88.56 101 TYR A C 1
ATOM 803 O O . TYR A 1 101 ? -6.666 -3.045 -12.282 1.00 88.56 101 TYR A O 1
ATOM 811 N N . ARG A 1 102 ? -5.916 -4.838 -13.426 1.00 90.19 102 ARG A N 1
ATOM 812 C CA . ARG A 1 102 ? -7.209 -5.473 -13.670 1.00 90.19 102 ARG A CA 1
ATOM 813 C C . ARG A 1 102 ? -7.157 -6.926 -13.235 1.00 90.19 102 ARG A C 1
ATOM 815 O O . ARG A 1 102 ? -6.082 -7.517 -13.159 1.00 90.19 102 ARG A O 1
ATOM 822 N N . ILE A 1 103 ? -8.326 -7.475 -12.950 1.00 89.12 103 ILE A N 1
ATOM 823 C CA . ILE A 1 103 ? -8.495 -8.881 -12.600 1.00 89.12 103 ILE A CA 1
ATOM 824 C C . ILE A 1 103 ? -9.272 -9.510 -13.747 1.00 89.12 103 ILE A C 1
ATOM 826 O O . ILE A 1 103 ? -10.341 -9.019 -14.111 1.00 89.12 103 ILE A O 1
ATOM 830 N N . VAL A 1 104 ? -8.664 -10.505 -14.381 1.00 89.00 104 VAL A N 1
ATOM 831 C CA . VAL A 1 104 ? -9.180 -11.192 -15.563 1.00 89.00 104 VAL A CA 1
ATOM 832 C C . VAL A 1 104 ? -9.127 -12.678 -15.258 1.00 89.00 104 VAL A C 1
ATOM 834 O O . VAL A 1 104 ? -8.041 -13.238 -15.103 1.00 89.00 104 VAL A O 1
ATOM 837 N N . ASP A 1 105 ? -10.301 -13.294 -15.138 1.00 86.94 105 ASP A N 1
ATOM 838 C CA . ASP A 1 105 ? -10.456 -14.672 -14.670 1.00 86.94 105 ASP A CA 1
ATOM 839 C C . ASP A 1 105 ? -9.705 -14.881 -13.336 1.00 86.94 105 ASP A C 1
ATOM 841 O O . ASP A 1 105 ? -9.922 -14.138 -12.380 1.00 86.94 105 ASP A O 1
ATOM 845 N N . ASP A 1 106 ? -8.771 -15.831 -13.285 1.00 90.12 106 ASP A N 1
ATOM 846 C CA . ASP A 1 106 ? -7.951 -16.142 -12.109 1.00 90.12 106 ASP A CA 1
ATOM 847 C C . ASP A 1 106 ? -6.590 -15.418 -12.121 1.00 90.12 106 ASP A C 1
ATOM 849 O O . ASP A 1 106 ? -5.590 -15.914 -11.591 1.00 90.12 106 ASP A O 1
ATOM 853 N N . ARG A 1 107 ? -6.498 -14.257 -12.781 1.00 93.44 107 ARG A N 1
ATOM 854 C CA . ARG A 1 107 ? -5.240 -13.517 -12.952 1.00 93.44 107 ARG A CA 1
ATOM 855 C C . ARG A 1 107 ? -5.385 -12.045 -12.624 1.00 93.44 107 ARG A C 1
ATOM 857 O O . ARG A 1 107 ? -6.394 -11.412 -12.909 1.00 93.44 107 ARG A O 1
ATOM 864 N N . ILE A 1 108 ? -4.319 -11.486 -12.073 1.00 94.31 108 ILE A N 1
ATOM 865 C CA . ILE A 1 108 ? -4.178 -10.066 -11.778 1.00 94.31 108 ILE A CA 1
ATOM 866 C C . ILE A 1 108 ? -3.093 -9.532 -12.702 1.00 94.31 108 ILE A C 1
ATOM 868 O O . ILE A 1 108 ? -1.955 -10.002 -12.672 1.00 94.31 108 ILE A O 1
ATOM 872 N N . GLU A 1 109 ? -3.451 -8.552 -13.518 1.00 94.88 109 GLU A N 1
ATOM 873 C CA . GLU A 1 109 ? -2.585 -7.977 -14.540 1.00 94.88 109 GLU A CA 1
ATOM 874 C C . GLU A 1 109 ? -2.302 -6.514 -14.219 1.00 94.88 109 GLU A C 1
ATOM 876 O O . GLU A 1 109 ? -3.233 -5.714 -14.118 1.00 94.88 109 GLU A O 1
ATOM 881 N N . CYS A 1 110 ? -1.026 -6.156 -14.081 1.00 95.06 110 CYS A N 1
ATOM 882 C CA . CYS A 1 110 ? -0.569 -4.777 -13.937 1.00 95.06 110 CYS A CA 1
ATOM 883 C C . CYS A 1 110 ? 0.207 -4.368 -15.184 1.00 95.06 110 CYS A C 1
ATOM 885 O O . CYS A 1 110 ? 1.257 -4.942 -15.480 1.00 95.06 110 CYS A O 1
ATOM 887 N N . ASP A 1 111 ? -0.286 -3.349 -15.879 1.00 93.62 111 ASP A N 1
ATOM 888 C CA . ASP A 1 111 ? 0.387 -2.807 -17.053 1.00 93.62 111 ASP A CA 1
ATOM 889 C C . ASP A 1 111 ? 1.499 -1.845 -16.600 1.00 93.62 111 ASP A C 1
ATOM 891 O O . ASP A 1 111 ? 1.267 -0.889 -15.855 1.00 93.62 111 ASP A O 1
ATOM 895 N N . MET A 1 112 ? 2.731 -2.118 -17.025 1.00 93.75 112 MET A N 1
ATOM 896 C CA . MET A 1 112 ? 3.891 -1.253 -16.836 1.00 93.75 112 MET A CA 1
ATOM 897 C C . MET A 1 112 ? 4.127 -0.424 -18.098 1.00 93.75 112 MET A C 1
ATOM 899 O O . MET A 1 112 ? 4.140 -0.958 -19.204 1.00 93.75 112 MET A O 1
ATOM 903 N N . ILE A 1 113 ? 4.357 0.876 -17.920 1.00 93.56 113 ILE A N 1
ATOM 904 C CA . ILE A 1 113 ? 4.658 1.838 -18.986 1.00 93.56 113 ILE A CA 1
ATOM 905 C C . ILE A 1 113 ? 6.118 2.258 -18.834 1.00 93.56 113 ILE A C 1
ATOM 907 O O . ILE A 1 113 ? 6.445 2.895 -17.835 1.00 93.56 113 ILE A O 1
ATOM 911 N N . ALA A 1 114 ? 6.998 1.887 -19.769 1.00 93.69 114 ALA A N 1
ATOM 912 C CA . ALA A 1 114 ? 8.457 2.014 -19.637 1.00 93.69 114 ALA A CA 1
ATOM 913 C C . ALA A 1 114 ? 8.928 3.383 -19.109 1.00 93.69 114 ALA A C 1
ATOM 915 O O . ALA A 1 114 ? 9.826 3.448 -18.269 1.00 93.69 114 ALA A O 1
ATOM 916 N N . GLU A 1 115 ? 8.303 4.466 -19.570 1.00 94.88 115 GLU A N 1
ATOM 917 C CA . GLU A 1 115 ? 8.638 5.854 -19.246 1.00 94.88 115 GLU A CA 1
ATOM 918 C C . GLU A 1 115 ? 8.445 6.203 -17.762 1.00 94.88 115 GLU A C 1
ATOM 920 O O . GLU A 1 115 ? 9.142 7.074 -17.231 1.00 94.88 115 GLU A O 1
ATOM 925 N N . ASP A 1 116 ? 7.536 5.509 -17.075 1.00 94.44 116 ASP A N 1
ATOM 926 C CA . ASP A 1 116 ? 7.277 5.719 -15.653 1.00 94.44 116 ASP A CA 1
ATOM 927 C C . ASP A 1 116 ? 8.345 5.067 -14.772 1.00 94.44 116 ASP A C 1
ATOM 929 O O . ASP A 1 116 ? 8.496 5.453 -13.607 1.00 94.44 116 ASP A O 1
ATOM 933 N N . TRP A 1 117 ? 9.133 4.134 -15.313 1.00 95.69 117 TRP A N 1
ATOM 934 C CA . TRP A 1 117 ? 10.073 3.299 -14.568 1.00 95.69 117 TRP A CA 1
ATOM 935 C C . TRP A 1 117 ? 11.532 3.701 -14.780 1.00 95.69 117 TRP A C 1
ATOM 937 O O . TRP A 1 117 ? 11.948 4.246 -15.800 1.00 95.69 117 TRP A O 1
ATOM 947 N N . LYS A 1 118 ? 12.355 3.416 -13.772 1.00 96.50 118 LYS A N 1
ATOM 948 C CA . LYS A 1 118 ? 13.810 3.569 -13.813 1.00 96.50 118 LYS A CA 1
ATOM 949 C C . LYS A 1 118 ? 14.473 2.283 -13.357 1.00 96.50 118 LYS A C 1
ATOM 951 O O . LYS A 1 118 ? 13.918 1.521 -12.571 1.00 96.50 118 LYS A O 1
ATOM 956 N N . LYS A 1 119 ? 15.706 2.075 -13.816 1.00 96.44 119 LYS A N 1
ATOM 957 C CA . LYS A 1 119 ? 16.543 0.984 -13.325 1.00 96.44 119 LYS A CA 1
ATOM 958 C C . LYS A 1 119 ? 16.669 1.062 -11.796 1.00 96.44 119 LYS A C 1
ATOM 960 O O . LYS A 1 119 ? 16.979 2.131 -11.266 1.00 96.44 119 LYS A O 1
ATOM 965 N N . LYS A 1 120 ? 16.503 -0.080 -11.125 1.00 96.75 120 LYS A N 1
ATOM 966 C CA . LYS A 1 120 ? 16.427 -0.279 -9.665 1.00 96.75 120 LYS A CA 1
ATOM 967 C C . LYS A 1 120 ? 15.151 0.213 -8.982 1.00 96.75 120 LYS A C 1
ATOM 969 O O . LYS A 1 120 ? 15.085 0.143 -7.755 1.00 96.75 120 LYS A O 1
ATOM 974 N N . ASP A 1 121 ? 14.153 0.692 -9.722 1.00 97.50 121 ASP A N 1
ATOM 975 C CA . ASP A 1 121 ? 12.819 0.818 -9.138 1.00 97.50 121 ASP A CA 1
ATOM 976 C C . ASP A 1 121 ? 12.318 -0.565 -8.698 1.00 97.50 121 ASP A C 1
ATOM 978 O O . ASP A 1 121 ? 12.771 -1.596 -9.203 1.00 97.50 121 ASP A O 1
ATOM 982 N N . ILE A 1 122 ? 11.387 -0.587 -7.749 1.00 97.69 122 ILE A N 1
ATOM 983 C CA . ILE A 1 122 ? 10.785 -1.816 -7.238 1.00 97.69 122 ILE A CA 1
ATOM 984 C C . ILE A 1 122 ? 9.292 -1.783 -7.541 1.00 97.69 122 ILE A C 1
ATOM 986 O O . ILE A 1 122 ? 8.601 -0.821 -7.194 1.00 97.69 122 ILE A O 1
ATOM 990 N N . LEU A 1 123 ? 8.797 -2.851 -8.157 1.00 97.50 123 LEU A N 1
ATOM 991 C CA . LEU A 1 123 ? 7.380 -3.174 -8.211 1.00 97.50 123 LEU A CA 1
ATOM 992 C C . LEU A 1 123 ? 7.085 -4.168 -7.086 1.00 97.50 123 LEU A C 1
ATOM 994 O O . LEU A 1 123 ? 7.504 -5.322 -7.145 1.00 97.50 123 LEU A O 1
ATOM 998 N N . ARG A 1 124 ? 6.373 -3.715 -6.056 1.00 98.00 124 ARG A N 1
ATOM 999 C CA . ARG A 1 124 ? 5.908 -4.564 -4.960 1.00 98.00 124 ARG A CA 1
ATOM 1000 C C . ARG A 1 124 ? 4.493 -5.042 -5.238 1.00 98.00 124 ARG A C 1
ATOM 1002 O O . ARG A 1 124 ? 3.579 -4.226 -5.326 1.00 98.00 124 ARG A O 1
ATOM 1009 N N . PHE A 1 125 ? 4.296 -6.348 -5.305 1.00 97.50 125 PHE A N 1
ATOM 1010 C CA . PHE A 1 125 ? 2.975 -6.963 -5.278 1.00 97.50 125 PHE A CA 1
ATOM 1011 C C . PHE A 1 125 ? 2.589 -7.286 -3.833 1.00 97.5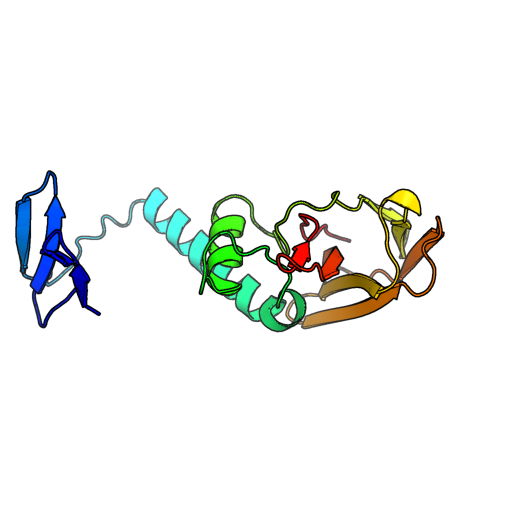0 125 PHE A C 1
ATOM 1013 O 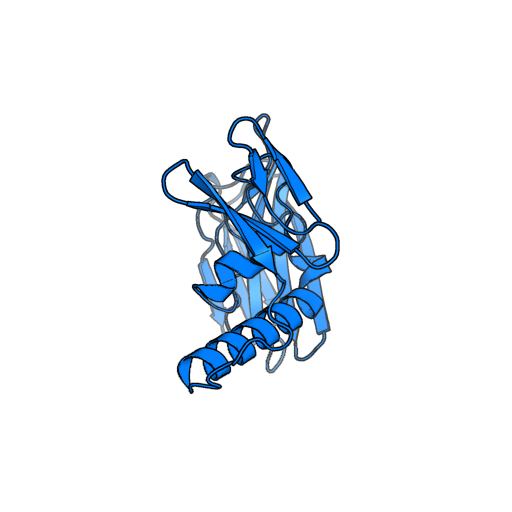O . PHE A 1 125 ? 3.407 -7.802 -3.077 1.00 97.50 125 PHE A O 1
ATOM 1020 N N . ILE A 1 126 ? 1.356 -6.975 -3.440 1.00 97.50 126 ILE A N 1
ATOM 1021 C CA . ILE A 1 126 ? 0.792 -7.274 -2.120 1.00 97.50 126 ILE A CA 1
ATOM 1022 C C . ILE A 1 126 ? -0.486 -8.081 -2.325 1.00 97.50 126 ILE A C 1
ATOM 1024 O O . ILE A 1 126 ? -1.366 -7.659 -3.071 1.00 97.50 126 ILE A O 1
ATOM 1028 N N . CYS A 1 127 ? -0.608 -9.199 -1.614 1.00 96.88 127 CYS A N 1
ATOM 1029 C CA . CYS A 1 127 ? -1.806 -10.020 -1.538 1.00 96.88 127 CYS A CA 1
ATOM 1030 C C . CYS A 1 127 ? -2.225 -10.185 -0.073 1.00 96.88 127 CYS A C 1
ATOM 1032 O O . CYS A 1 127 ? -1.437 -10.612 0.768 1.00 96.88 127 CYS A O 1
ATOM 1034 N N . LEU A 1 128 ? -3.478 -9.863 0.235 1.00 96.62 128 LEU A N 1
ATOM 1035 C CA . LEU A 1 128 ? -4.110 -10.128 1.522 1.00 96.62 128 LEU A CA 1
ATOM 1036 C C . LEU A 1 128 ? -5.212 -11.169 1.322 1.00 96.62 128 LEU A C 1
ATOM 1038 O O . LEU A 1 128 ? -6.181 -10.900 0.621 1.00 96.62 128 LEU A O 1
ATOM 1042 N N . THR A 1 129 ? -5.085 -12.338 1.948 1.00 94.81 129 THR A N 1
ATOM 1043 C CA . THR A 1 129 ? -6.099 -13.405 1.913 1.00 94.81 129 THR A CA 1
ATOM 1044 C C . THR A 1 129 ? -6.506 -13.754 3.343 1.00 94.81 129 THR A C 1
ATOM 1046 O O . THR A 1 129 ? -5.757 -14.403 4.077 1.00 94.81 129 THR A O 1
ATOM 1049 N N . GLY A 1 130 ? -7.686 -13.290 3.764 1.00 90.25 130 GLY A N 1
ATOM 1050 C CA . GLY A 1 130 ? -8.153 -13.427 5.146 1.00 90.25 130 GLY A CA 1
ATOM 1051 C C . GLY A 1 130 ? -7.217 -12.738 6.148 1.00 90.25 130 GLY A C 1
ATOM 1052 O O . GLY A 1 130 ? -7.149 -11.510 6.210 1.00 90.25 130 GLY A O 1
ATOM 1053 N N . GLU A 1 131 ? -6.499 -13.537 6.940 1.00 90.00 131 GLU A N 1
ATOM 1054 C CA . GLU A 1 131 ? -5.506 -13.063 7.920 1.00 90.00 131 GLU A CA 1
ATOM 1055 C C . GLU A 1 131 ? -4.067 -13.054 7.383 1.00 90.00 131 GLU A C 1
ATOM 1057 O O . GLU A 1 131 ? -3.182 -12.459 8.000 1.00 90.00 131 GLU A O 1
ATOM 1062 N N . ASN A 1 132 ? -3.818 -13.694 6.239 1.00 92.62 132 ASN A N 1
ATOM 1063 C CA . ASN A 1 132 ? -2.474 -13.866 5.701 1.00 92.62 132 ASN A CA 1
ATOM 1064 C C . ASN A 1 132 ? -2.135 -12.745 4.722 1.00 92.62 132 ASN A C 1
ATOM 1066 O O . ASN A 1 132 ? -2.890 -12.485 3.784 1.00 92.62 132 ASN A O 1
ATOM 1070 N N . VAL A 1 133 ? -0.976 -12.118 4.923 1.00 96.25 133 VAL A N 1
ATOM 1071 C CA . VAL A 1 133 ? -0.380 -11.204 3.949 1.00 96.25 133 VAL A CA 1
ATOM 1072 C C . VAL A 1 133 ? 0.810 -11.878 3.278 1.00 96.25 133 VAL A C 1
ATOM 1074 O O . VAL A 1 133 ? 1.687 -12.430 3.940 1.00 96.25 133 VAL A O 1
ATOM 1077 N N . GLU A 1 134 ? 0.857 -11.780 1.962 1.00 96.12 134 GLU A N 1
ATOM 1078 C CA . GLU A 1 134 ? 1.998 -12.142 1.138 1.00 96.12 134 GLU A CA 1
ATOM 1079 C C . GLU A 1 134 ? 2.411 -10.912 0.333 1.00 96.12 134 GLU A C 1
ATOM 1081 O O . GLU A 1 134 ? 1.571 -10.104 -0.071 1.00 96.12 134 GLU A O 1
ATOM 1086 N N . PHE A 1 135 ? 3.710 -10.735 0.120 1.00 97.12 135 PHE A N 1
ATOM 1087 C CA . PHE A 1 135 ? 4.207 -9.688 -0.760 1.00 97.12 135 PHE A CA 1
ATOM 1088 C C . PHE A 1 135 ? 5.488 -10.136 -1.454 1.00 97.12 135 PHE A C 1
ATOM 1090 O O . PHE A 1 135 ? 6.255 -10.935 -0.918 1.00 97.12 135 PHE A O 1
ATOM 1097 N N . GLU A 1 136 ? 5.703 -9.601 -2.646 1.00 97.00 136 GLU A N 1
ATOM 1098 C CA . GLU A 1 136 ? 6.842 -9.907 -3.501 1.00 97.00 136 GLU A CA 1
ATOM 1099 C C . GLU A 1 136 ? 7.395 -8.601 -4.069 1.00 97.00 136 GLU A C 1
ATOM 1101 O O . GLU A 1 136 ? 6.630 -7.767 -4.552 1.00 97.00 136 GLU A O 1
ATOM 1106 N N . ASP A 1 137 ? 8.716 -8.438 -4.021 1.00 97.62 137 ASP A N 1
ATOM 1107 C CA . ASP A 1 137 ? 9.416 -7.291 -4.596 1.00 97.62 137 ASP A CA 1
ATOM 1108 C C . ASP A 1 137 ? 10.126 -7.709 -5.882 1.00 97.62 137 ASP A C 1
ATOM 1110 O O . ASP A 1 137 ? 11.005 -8.571 -5.864 1.00 97.62 137 ASP A O 1
ATOM 1114 N N . ILE A 1 138 ? 9.783 -7.055 -6.989 1.00 96.50 138 ILE A N 1
ATOM 1115 C CA . ILE A 1 138 ? 10.437 -7.229 -8.286 1.00 96.50 138 ILE A CA 1
ATOM 1116 C C . ILE A 1 138 ? 11.304 -6.001 -8.544 1.00 96.50 138 ILE A C 1
ATOM 1118 O O . ILE A 1 138 ? 10.798 -4.878 -8.601 1.00 96.50 138 ILE A O 1
ATOM 1122 N N . VAL A 1 139 ? 12.609 -6.202 -8.712 1.00 97.19 139 VAL A N 1
ATOM 1123 C CA . VAL A 1 139 ? 13.546 -5.123 -9.054 1.00 97.19 139 VAL A CA 1
ATOM 1124 C C . VAL A 1 139 ? 13.566 -4.928 -10.567 1.00 97.19 139 VAL A C 1
ATOM 1126 O O . VAL A 1 139 ? 13.790 -5.874 -11.320 1.00 97.19 139 VAL A O 1
ATOM 1129 N N . ILE A 1 140 ? 13.356 -3.693 -11.020 1.00 96.62 140 ILE A N 1
ATOM 1130 C CA . ILE A 1 140 ? 13.364 -3.350 -12.442 1.00 96.62 140 ILE A CA 1
ATOM 1131 C C . ILE A 1 140 ? 14.807 -3.165 -12.915 1.00 96.62 140 ILE A C 1
ATOM 1133 O O . ILE A 1 140 ? 15.437 -2.141 -12.646 1.00 96.62 140 ILE A O 1
ATOM 1137 N N . GLU A 1 141 ? 15.347 -4.147 -13.634 1.00 95.44 141 GLU A N 1
ATOM 1138 C CA . GLU A 1 141 ? 16.703 -4.065 -14.199 1.00 95.44 141 GLU A CA 1
ATOM 1139 C C . GLU A 1 141 ? 16.750 -3.270 -15.511 1.00 95.44 141 GLU A C 1
ATOM 1141 O O . GLU A 1 141 ? 17.658 -2.452 -15.706 1.00 95.44 141 GLU A O 1
ATOM 1146 N N . THR A 1 142 ? 15.734 -3.454 -16.358 1.00 94.75 142 THR A N 1
ATOM 1147 C CA . THR A 1 142 ? 15.540 -2.741 -17.626 1.00 94.75 142 THR A CA 1
ATOM 1148 C C . THR A 1 142 ? 14.095 -2.234 -17.690 1.00 94.75 142 THR A C 1
ATOM 1150 O O . THR A 1 142 ? 13.178 -3.051 -17.642 1.00 94.75 142 THR A O 1
ATOM 1153 N N . PRO A 1 143 ? 13.860 -0.908 -17.745 1.00 94.69 143 PRO A N 1
ATOM 1154 C CA . PRO A 1 143 ? 12.516 -0.357 -17.915 1.00 94.69 143 PRO A CA 1
ATOM 1155 C C . PRO A 1 143 ? 11.936 -0.711 -19.286 1.00 94.69 143 PRO A C 1
ATOM 1157 O O . PRO A 1 143 ? 12.469 -0.286 -20.309 1.00 94.69 143 PRO A O 1
ATOM 1160 N N . GLU A 1 144 ? 10.843 -1.468 -19.302 1.00 94.00 144 GLU A N 1
ATOM 1161 C CA . GLU A 1 144 ? 10.152 -1.898 -20.519 1.00 94.00 144 GLU A CA 1
ATOM 1162 C C . GLU A 1 144 ? 8.639 -1.858 -20.302 1.00 94.00 144 GLU A C 1
ATOM 1164 O O . GLU A 1 144 ? 8.153 -2.047 -19.183 1.00 94.00 144 GLU A O 1
ATOM 1169 N N . SER A 1 145 ? 7.895 -1.613 -21.381 1.00 94.31 145 SER A N 1
ATOM 1170 C CA . SER A 1 145 ? 6.439 -1.689 -21.347 1.00 94.31 145 SER A CA 1
ATOM 1171 C C . SER A 1 145 ? 6.035 -3.153 -21.413 1.00 94.31 145 SER A C 1
ATOM 1173 O O . SER A 1 145 ? 6.293 -3.832 -22.405 1.00 94.31 145 SER A O 1
ATOM 1175 N N . THR A 1 146 ? 5.442 -3.651 -20.335 1.00 93.75 146 THR A N 1
ATOM 1176 C CA . THR A 1 146 ? 5.112 -5.067 -20.169 1.00 93.75 146 THR A CA 1
ATOM 1177 C C . THR A 1 146 ? 3.920 -5.226 -19.238 1.00 93.75 146 THR A C 1
ATOM 1179 O O . THR A 1 146 ? 3.615 -4.330 -18.454 1.00 93.75 146 THR A O 1
ATOM 1182 N N . THR A 1 147 ? 3.253 -6.372 -19.294 1.00 94.62 147 THR A N 1
ATOM 1183 C CA . THR A 1 147 ? 2.176 -6.706 -18.361 1.00 94.62 147 THR A CA 1
ATOM 1184 C C . THR A 1 147 ? 2.695 -7.729 -17.363 1.00 94.62 147 THR A C 1
ATOM 1186 O O . THR A 1 147 ? 3.086 -8.840 -17.722 1.00 94.62 147 THR A O 1
ATOM 1189 N N . ILE A 1 148 ? 2.688 -7.355 -16.086 1.00 94.50 148 ILE A N 1
ATOM 1190 C CA . ILE A 1 148 ? 3.035 -8.258 -14.993 1.00 94.50 148 ILE A CA 1
ATOM 1191 C C . ILE A 1 148 ? 1.782 -9.011 -14.577 1.00 94.50 148 ILE A C 1
ATOM 1193 O O . ILE A 1 148 ? 0.789 -8.406 -14.176 1.00 94.50 148 ILE A O 1
ATOM 1197 N N . VAL A 1 149 ? 1.852 -10.338 -14.653 1.00 94.81 149 VAL A N 1
ATOM 1198 C CA . VAL A 1 149 ? 0.742 -11.234 -14.325 1.00 94.81 149 VAL A CA 1
ATOM 1199 C C . VAL A 1 149 ? 1.027 -11.950 -13.007 1.00 94.81 149 VAL A C 1
ATOM 1201 O O . VAL A 1 149 ? 2.146 -12.414 -12.759 1.00 94.81 149 VAL A O 1
ATOM 1204 N N . ARG A 1 150 ? 0.013 -12.036 -12.148 1.00 94.88 150 ARG A N 1
ATOM 1205 C CA . ARG A 1 150 ? 0.007 -12.837 -10.918 1.00 94.88 150 ARG A CA 1
ATOM 1206 C C . ARG A 1 150 ? -1.269 -13.663 -10.845 1.00 94.88 150 ARG A C 1
ATOM 1208 O O . ARG A 1 150 ? -2.286 -13.283 -11.411 1.00 94.88 150 ARG A O 1
ATOM 1215 N N . GLU A 1 151 ? -1.201 -14.798 -10.165 1.00 93.81 151 GLU A N 1
ATOM 1216 C CA . GLU A 1 151 ? -2.370 -15.643 -9.926 1.00 93.81 151 GLU A CA 1
ATOM 1217 C C . GLU A 1 151 ? -3.272 -15.002 -8.863 1.00 93.81 151 GLU A C 1
ATOM 1219 O O . GLU A 1 151 ? -2.795 -14.543 -7.818 1.00 93.81 151 GLU A O 1
ATOM 1224 N N . ALA A 1 152 ? -4.572 -14.954 -9.142 1.00 92.94 152 ALA A N 1
ATOM 1225 C CA . ALA A 1 152 ? -5.575 -14.567 -8.169 1.00 92.94 152 ALA A CA 1
ATOM 1226 C C . ALA A 1 152 ? -5.871 -15.744 -7.230 1.00 92.94 152 ALA A C 1
ATOM 1228 O O . ALA A 1 152 ? -5.887 -16.910 -7.603 1.00 92.94 152 ALA A O 1
ATOM 1229 N N . LYS A 1 153 ? -6.130 -15.414 -5.973 1.00 92.38 153 LYS A N 1
ATOM 1230 C CA . LYS A 1 153 ? -6.521 -16.329 -4.902 1.00 92.38 153 LYS A CA 1
ATOM 1231 C C . LYS A 1 153 ? -7.964 -16.024 -4.526 1.00 92.38 153 LYS A C 1
ATOM 1233 O O . LYS A 1 153 ? -8.340 -14.863 -4.392 1.00 92.38 153 LYS A O 1
ATOM 1238 N N . ALA A 1 154 ? -8.765 -17.057 -4.295 1.00 89.75 154 ALA A N 1
ATOM 1239 C CA . ALA A 1 154 ? -10.158 -16.876 -3.901 1.00 89.75 154 ALA A CA 1
ATOM 1240 C C . ALA A 1 154 ? -10.282 -15.983 -2.647 1.00 89.75 154 ALA A C 1
ATOM 1242 O O . ALA A 1 154 ? -9.668 -16.256 -1.613 1.00 89.75 154 ALA A O 1
ATOM 1243 N N . GLY A 1 155 ? -11.076 -14.911 -2.747 1.00 90.25 155 GLY A N 1
ATOM 1244 C CA . GLY A 1 155 ? -11.294 -13.950 -1.659 1.00 90.25 155 GLY A CA 1
ATOM 1245 C C . GLY A 1 155 ? -10.077 -13.086 -1.305 1.00 90.25 155 GLY A C 1
ATOM 1246 O O . GLY A 1 155 ? -10.054 -12.482 -0.229 1.00 90.25 155 GLY A O 1
ATOM 1247 N N . GLY A 1 156 ? -9.056 -13.046 -2.163 1.00 93.88 156 GLY A N 1
ATOM 1248 C CA . GLY A 1 156 ? -7.889 -12.203 -1.958 1.00 93.88 156 GLY A CA 1
ATOM 1249 C C . GLY A 1 156 ? -8.152 -10.734 -2.292 1.00 93.88 156 GLY A C 1
ATOM 1250 O O . GLY A 1 156 ? -9.058 -10.375 -3.041 1.00 93.88 156 GLY A O 1
ATOM 1251 N N . GLN A 1 157 ? -7.340 -9.859 -1.712 1.00 95.56 157 GLN A N 1
ATOM 1252 C CA . GLN A 1 157 ? -7.278 -8.442 -2.051 1.00 95.56 157 GLN A CA 1
ATOM 1253 C C . GLN A 1 157 ? -5.849 -8.089 -2.445 1.00 95.56 157 GLN A C 1
ATOM 1255 O O . GLN A 1 157 ? -4.899 -8.537 -1.799 1.00 95.56 157 GLN A O 1
ATOM 1260 N N . TYR A 1 158 ? -5.690 -7.269 -3.477 1.00 96.19 158 TYR A N 1
ATOM 1261 C CA . TYR A 1 158 ? -4.405 -7.097 -4.154 1.00 96.19 158 TYR A CA 1
ATOM 1262 C C . TYR A 1 158 ? -3.985 -5.649 -4.229 1.00 96.19 158 TYR A C 1
ATOM 1264 O O . TYR A 1 158 ? -4.830 -4.769 -4.174 1.00 96.19 158 TYR A O 1
ATOM 1272 N N . ALA A 1 159 ? -2.691 -5.391 -4.370 1.00 96.75 159 ALA A N 1
ATOM 1273 C CA . ALA A 1 159 ? -2.178 -4.098 -4.795 1.00 96.75 159 ALA A CA 1
ATOM 1274 C C . ALA A 1 159 ? -0.809 -4.258 -5.456 1.00 96.75 159 ALA A C 1
ATOM 1276 O O . ALA A 1 159 ? -0.001 -5.084 -5.036 1.00 96.75 159 ALA A O 1
ATOM 1277 N N . PHE A 1 160 ? -0.528 -3.399 -6.431 1.00 97.50 160 PHE A N 1
ATOM 1278 C CA . PHE A 1 160 ? 0.813 -3.186 -6.962 1.00 97.50 160 PHE A CA 1
ATOM 1279 C C . PHE A 1 160 ? 1.308 -1.814 -6.530 1.00 97.50 160 PHE A C 1
ATOM 1281 O O . PHE A 1 160 ? 0.613 -0.825 -6.741 1.00 97.50 160 PHE A O 1
ATOM 1288 N N . VAL A 1 161 ? 2.498 -1.741 -5.939 1.00 97.69 161 VAL A N 1
ATOM 1289 C CA . VAL A 1 161 ? 3.105 -0.509 -5.426 1.00 97.69 161 VAL A CA 1
ATOM 1290 C C . VAL A 1 161 ? 4.432 -0.262 -6.132 1.00 97.69 161 VAL A C 1
ATOM 1292 O O . VAL A 1 161 ? 5.331 -1.096 -6.094 1.00 97.69 161 VAL A O 1
ATOM 1295 N N . HIS A 1 162 ? 4.578 0.913 -6.736 1.00 97.81 162 HIS A N 1
ATOM 1296 C CA . HIS A 1 162 ? 5.844 1.403 -7.273 1.00 97.81 162 HIS A CA 1
ATOM 1297 C C . HIS A 1 162 ? 6.640 2.085 -6.165 1.00 97.81 162 HIS A C 1
ATOM 1299 O O . HIS A 1 162 ? 6.140 3.009 -5.521 1.00 97.81 162 HIS A O 1
ATOM 1305 N N . LEU A 1 163 ? 7.876 1.641 -5.949 1.00 97.50 163 LEU A N 1
ATOM 1306 C CA . LEU A 1 163 ? 8.835 2.258 -5.039 1.00 97.50 163 LEU A CA 1
ATOM 1307 C C . LEU A 1 163 ? 10.071 2.704 -5.822 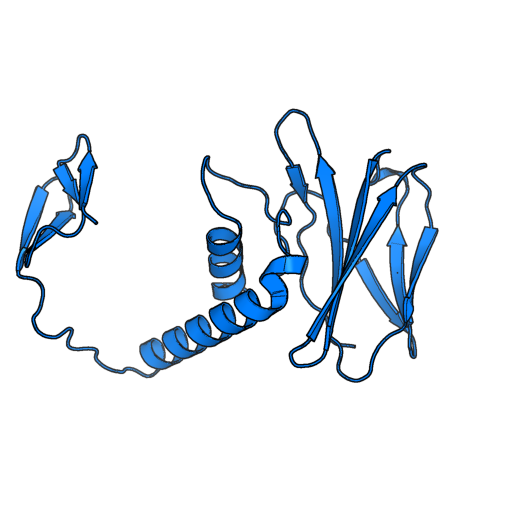1.00 97.50 163 LEU A C 1
ATOM 1309 O O . LEU A 1 163 ? 10.621 1.949 -6.623 1.00 97.50 163 LEU A O 1
ATOM 1313 N N . ARG A 1 164 ? 10.543 3.918 -5.542 1.00 96.69 164 ARG A N 1
ATOM 1314 C CA . ARG A 1 164 ? 11.762 4.475 -6.132 1.00 96.69 164 ARG A CA 1
ATOM 1315 C C . ARG A 1 164 ? 12.613 5.123 -5.062 1.00 96.69 164 ARG A C 1
ATOM 1317 O O . ARG A 1 164 ? 12.186 6.074 -4.411 1.00 96.69 164 ARG A O 1
ATOM 1324 N N . ASP A 1 165 ? 13.855 4.682 -4.941 1.00 94.12 165 ASP A N 1
ATOM 1325 C CA . ASP A 1 165 ? 14.828 5.384 -4.114 1.00 94.12 165 ASP A CA 1
ATOM 1326 C C . ASP A 1 165 ? 15.428 6.558 -4.903 1.00 94.12 165 ASP A C 1
ATOM 1328 O O . ASP A 1 165 ? 15.930 6.415 -6.019 1.00 94.12 165 ASP A O 1
ATOM 1332 N N . SER A 1 166 ? 15.353 7.759 -4.330 1.00 89.56 166 SER A N 1
ATOM 1333 C CA . SER A 1 166 ? 15.916 8.982 -4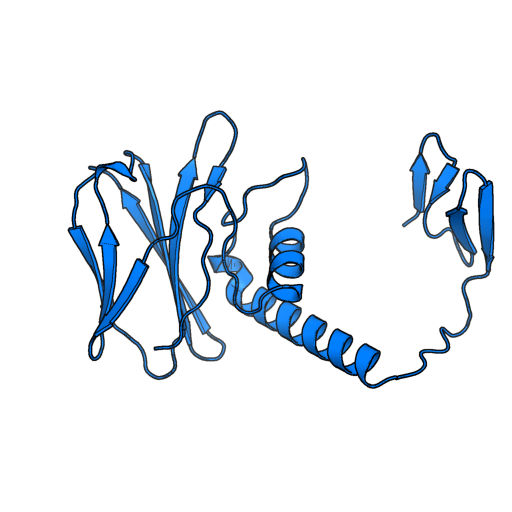.903 1.00 89.56 166 SER A CA 1
ATOM 1334 C C . SER A 1 166 ? 16.884 9.645 -3.924 1.00 89.56 166 SER A C 1
ATOM 1336 O O . SER A 1 166 ? 16.867 9.383 -2.722 1.00 89.56 166 SER A O 1
ATOM 1338 N N . ARG A 1 167 ? 17.701 10.588 -4.411 1.00 86.50 167 ARG A N 1
ATOM 1339 C CA . ARG A 1 167 ? 18.613 11.366 -3.549 1.00 86.50 167 ARG A CA 1
ATOM 1340 C C . ARG A 1 167 ? 17.893 12.161 -2.455 1.00 86.50 167 ARG A C 1
ATOM 1342 O O . ARG A 1 167 ? 18.500 12.464 -1.438 1.00 86.50 167 ARG A O 1
ATOM 1349 N N . LYS A 1 168 ? 16.630 12.535 -2.684 1.00 84.44 168 LYS A N 1
ATOM 1350 C CA . LYS A 1 168 ? 15.819 13.333 -1.749 1.00 84.44 168 LYS A CA 1
ATOM 1351 C C . LYS A 1 168 ? 14.983 12.468 -0.800 1.00 84.44 168 LYS A C 1
ATOM 1353 O O . LYS A 1 168 ? 14.254 13.014 0.018 1.00 84.44 168 LYS A O 1
ATOM 1358 N N . GLY A 1 169 ? 15.078 11.144 -0.918 1.00 87.50 169 GLY A N 1
ATOM 1359 C CA . GLY A 1 169 ? 14.257 10.190 -0.183 1.00 87.50 169 GLY A CA 1
ATOM 1360 C C . GLY A 1 169 ? 13.557 9.204 -1.110 1.00 87.50 169 GLY A C 1
ATOM 1361 O O . GLY A 1 169 ? 13.804 9.167 -2.319 1.00 87.50 169 GLY A O 1
ATOM 1362 N N . ARG A 1 170 ? 12.680 8.392 -0.533 1.00 91.50 170 ARG A N 1
ATOM 1363 C CA . ARG A 1 170 ? 11.888 7.413 -1.272 1.00 91.50 170 ARG A CA 1
ATOM 1364 C C . ARG A 1 170 ? 10.653 8.070 -1.875 1.00 91.50 170 ARG A C 1
ATOM 1366 O O . ARG A 1 170 ? 9.983 8.834 -1.190 1.00 91.50 170 ARG A O 1
ATOM 1373 N N . LEU A 1 171 ? 10.371 7.749 -3.132 1.00 95.69 171 LEU A N 1
ATOM 1374 C CA . LEU A 1 171 ? 9.131 8.074 -3.825 1.00 95.69 171 LEU A CA 1
ATOM 1375 C C . LEU A 1 171 ? 8.272 6.811 -3.936 1.00 95.69 171 LEU A C 1
ATOM 1377 O O . LEU A 1 171 ? 8.813 5.710 -4.074 1.00 95.69 171 LEU A O 1
ATOM 1381 N N . VAL A 1 172 ? 6.951 6.961 -3.858 1.00 97.12 172 VAL A N 1
ATOM 1382 C CA . VAL A 1 172 ? 6.002 5.839 -3.813 1.00 97.12 172 VAL A CA 1
ATOM 1383 C C . VAL A 1 172 ? 4.736 6.146 -4.617 1.00 97.12 172 VAL A C 1
ATOM 1385 O O . VAL A 1 172 ? 4.274 7.282 -4.619 1.00 97.12 172 VAL A O 1
ATOM 1388 N N . SER A 1 173 ? 4.134 5.156 -5.282 1.00 97.06 173 SER A N 1
ATOM 1389 C CA . SER A 1 173 ? 2.798 5.316 -5.887 1.00 97.06 173 SER A CA 1
ATOM 1390 C C . SER A 1 173 ? 1.704 5.251 -4.827 1.00 97.06 173 SER A C 1
ATOM 1392 O O . SER A 1 173 ? 1.767 4.407 -3.931 1.00 97.06 173 SER A O 1
ATOM 1394 N N . SER A 1 174 ? 0.646 6.047 -4.955 1.00 96.31 174 SER A N 1
ATOM 1395 C CA . SER A 1 174 ? -0.525 5.946 -4.071 1.00 96.31 174 SER A CA 1
ATOM 1396 C C . SER A 1 174 ? -1.437 4.786 -4.478 1.00 96.31 174 SER A C 1
ATOM 1398 O O . SER A 1 174 ? -1.914 4.774 -5.613 1.00 96.31 174 SER A O 1
ATOM 1400 N N . GLN A 1 175 ? -1.679 3.826 -3.571 1.00 96.12 175 GLN A N 1
ATOM 1401 C CA . GLN A 1 175 ? -2.387 2.575 -3.888 1.00 96.12 175 GLN A CA 1
ATOM 1402 C C . GLN A 1 175 ? -3.330 2.079 -2.801 1.00 96.12 175 GLN A C 1
ATOM 1404 O O . GLN A 1 175 ? -3.177 2.362 -1.608 1.00 96.12 175 GLN A O 1
ATOM 1409 N N . ARG A 1 176 ? -4.306 1.277 -3.236 1.00 95.25 176 ARG A N 1
ATOM 1410 C CA . ARG A 1 176 ? -5.291 0.617 -2.377 1.00 95.25 176 ARG A CA 1
ATOM 1411 C C . ARG A 1 176 ? -5.394 -0.867 -2.694 1.00 95.25 176 ARG A C 1
ATOM 1413 O O . ARG A 1 176 ? -5.167 -1.263 -3.835 1.00 95.25 176 ARG A O 1
ATOM 1420 N N . LEU A 1 177 ? -5.809 -1.642 -1.692 1.00 94.31 177 LEU A N 1
ATOM 1421 C CA . LEU A 1 177 ? -6.251 -3.009 -1.930 1.00 94.31 177 LEU A CA 1
ATOM 1422 C C . LEU A 1 177 ? -7.543 -3.003 -2.752 1.00 94.31 177 LEU A C 1
ATOM 1424 O O . LEU A 1 177 ? -8.520 -2.359 -2.349 1.00 94.31 177 LEU A O 1
ATOM 1428 N N . VAL A 1 178 ? -7.552 -3.729 -3.867 1.00 91.25 178 VAL A N 1
ATOM 1429 C CA . VAL A 1 178 ? -8.751 -4.010 -4.669 1.00 91.25 178 VAL A CA 1
ATOM 1430 C C . VAL A 1 178 ? -9.105 -5.489 -4.498 1.00 91.25 178 VAL A C 1
ATOM 1432 O O . VAL A 1 178 ? -8.200 -6.327 -4.508 1.00 91.25 178 VAL A O 1
ATOM 1435 N N . PRO A 1 179 ? -10.387 -5.820 -4.268 1.00 88.94 179 PRO A N 1
ATOM 1436 C CA . PRO A 1 179 ? -10.825 -7.208 -4.160 1.00 88.94 179 PRO A CA 1
ATOM 1437 C C . PRO A 1 179 ? -10.672 -7.960 -5.489 1.00 88.94 179 PRO A C 1
ATOM 1439 O O . PRO A 1 179 ? -10.926 -7.380 -6.545 1.00 88.94 179 PRO A O 1
ATOM 1442 N N . GLY A 1 180 ? -10.257 -9.225 -5.369 1.00 78.56 180 GLY A N 1
ATOM 1443 C CA . GLY A 1 180 ? -10.317 -10.286 -6.378 1.00 78.56 180 GLY A CA 1
ATOM 1444 C C . GLY A 1 180 ? -11.710 -10.767 -6.684 1.00 78.56 180 GLY A C 1
ATOM 1445 O O . GLY A 1 180 ? -12.515 -10.831 -5.727 1.00 78.56 180 GLY A O 1
#

Secondary structure (DSSP, 8-state):
-EEEETTEEEEEETTEEEEEETTEEEEEEPPSS------HHHHHHHHHHHHHHHHHHHHTTTSTT-B--SSTT--HHHHHHHHHHHSTTEEEBSSBPPPPEEEETTEEEEEE-GGG--TT-EEEEEEEETTEEEEEEEE-SS---EEEEEE--TTEEEEEEEEEEETTEEEEB-EE-EE-

Radius of gyration: 21.16 Å; chains: 1; bounding box: 42×49×59 Å

Sequence (180 aa):
MAIKDKNGIHGRIGEFVYQVQKGQQTKRAMPKRYNDKMSDEQLSQRDKMKAVQELYRKLKPAVKGCFEHSREGQRDCDSFMSLNLLKMNTVSGGSLPTLNYRIVDDRIECDMIAEDWKKKDILRFICLTGENVEFEDIVIETPESTTIVREAKAGGQYAFVHLRDSRKGRLVSSQRLVPG

pLDDT: mean 89.19, std 9.19, range [56.0, 98.0]

Foldseek 3Di:
DWDQDPLGIAQDDDQWGWDDDPSDIDIDGNPPDDVPVPPPVVVVLVVLLVVLVLVCVLCVVQLAQQEDDPDPPDGSSNVSSVVCSVPNQWRHDFDQAAWDWDDDPQKIKTWADLVSDDQQKWWKKWKDAPSHIDIDIDGPHHRDGDIDMDTHDVFIWIKIKIWDQDPVGIGIHTIGTDTD